Protein AF-A0A1Y3CZN6-F1 (afdb_monomer)

Solvent-accessible surface area (backbone atoms only — not comparable to full-atom values): 8414 Å² total; per-residue (Å²): 131,89,80,75,51,72,65,58,50,49,53,47,44,42,66,62,26,73,69,26,66,68,51,35,32,26,70,78,16,28,51,84,93,51,68,92,34,52,24,59,63,36,38,82,68,42,54,42,32,47,67,48,38,50,57,47,23,72,75,69,73,50,70,40,72,88,39,46,64,43,30,74,78,31,68,69,52,15,49,49,55,38,50,48,44,53,52,45,44,81,82,22,48,52,47,62,61,57,72,74,59,68,87,62,63,88,63,55,64,64,57,52,56,48,40,36,73,75,68,72,45,68,83,64,45,69,58,50,47,52,49,51,41,56,50,50,52,55,46,34,74,72,72,46,77,88,131

Foldseek 3Di:
DDDDDPVRVVVCCVPPAVVDPQNVQCVPQNDDVQHSDGFAQAADQGQTHLVSQVVLCVVQVDPCNNPVCCRVVPNVVSVSSVVCCCCQQPHRVNVVLCVPDDLPLQDLVNLLVVCCSSPVDCVCSVVSSVVSSVVSVVCCVVPNTDD

Mean predicted aligned error: 5.22 Å

pLDDT: mean 91.99, std 7.29, range [51.91, 98.38]

Sequence (147 aa):
MASYTRQQKLEYIWNYLAGNDAAYGFHLYGNEKYPNRDYRGRGLLHLTNFTGYEDCAKGTGLDIINNPVLLENNYSIAIETGTWFWKNKKNGKIASLTKNESIKIDSDSITTSITHLVSGGEMKLAERKIAKKSIAKKFIVKYGVCE

Structure (mmCIF, N/CA/C/O backbone):
data_AF-A0A1Y3CZN6-F1
#
_entry.id   AF-A0A1Y3CZN6-F1
#
loop_
_atom_site.group_PDB
_atom_site.id
_atom_site.type_symbol
_atom_site.label_atom_id
_atom_site.label_alt_id
_atom_site.label_comp_id
_atom_site.label_asym_id
_atom_site.label_entity_id
_atom_site.label_seq_id
_atom_site.pdbx_PDB_ins_code
_atom_site.Cartn_x
_atom_site.Cartn_y
_atom_site.Cartn_z
_atom_site.occupancy
_atom_site.B_iso_or_equiv
_atom_site.auth_seq_id
_atom_site.auth_comp_id
_atom_site.auth_asym_id
_atom_site.auth_atom_id
_atom_site.pdbx_PDB_model_num
ATOM 1 N N . MET A 1 1 ? 33.196 3.504 -26.729 1.00 51.91 1 MET A N 1
ATOM 2 C CA . MET A 1 1 ? 31.903 4.215 -26.607 1.00 51.91 1 MET A CA 1
ATOM 3 C C . MET A 1 1 ? 32.196 5.648 -26.200 1.00 51.91 1 MET A C 1
ATOM 5 O O . MET A 1 1 ? 32.993 5.830 -25.288 1.00 51.91 1 MET A O 1
ATOM 9 N N . ALA A 1 2 ? 31.643 6.646 -26.890 1.00 67.44 2 ALA A N 1
ATOM 10 C CA . ALA A 1 2 ? 31.841 8.046 -26.511 1.00 67.44 2 ALA A CA 1
ATOM 11 C C . ALA A 1 2 ? 31.227 8.305 -25.123 1.00 67.44 2 ALA A C 1
ATOM 13 O O . ALA A 1 2 ? 30.104 7.882 -24.852 1.00 67.44 2 ALA A O 1
ATOM 14 N N . SER A 1 3 ? 31.975 8.956 -24.231 1.00 84.06 3 SER A N 1
ATOM 15 C CA . SER A 1 3 ? 31.494 9.299 -22.890 1.00 84.06 3 SER A CA 1
ATOM 16 C C . SER A 1 3 ? 30.693 10.597 -22.957 1.00 84.06 3 SER A C 1
ATOM 18 O O . SER A 1 3 ? 31.245 11.645 -23.287 1.00 84.06 3 SER A O 1
ATOM 20 N N . TYR A 1 4 ? 29.394 10.534 -22.660 1.00 90.69 4 TYR A N 1
ATOM 21 C CA . TYR A 1 4 ? 28.543 11.723 -22.582 1.00 90.69 4 TYR A CA 1
ATOM 22 C C . TYR A 1 4 ? 28.988 12.664 -21.455 1.00 90.69 4 TYR A C 1
ATOM 24 O O . TYR A 1 4 ? 29.292 12.219 -20.339 1.00 90.69 4 TYR A O 1
ATOM 32 N N . THR A 1 5 ? 28.942 13.972 -21.714 1.00 95.94 5 THR A N 1
ATOM 33 C CA . THR A 1 5 ? 29.132 14.995 -20.677 1.00 95.94 5 THR A CA 1
ATOM 34 C C . THR A 1 5 ? 27.991 14.950 -19.656 1.00 95.94 5 THR A C 1
ATOM 36 O O . THR A 1 5 ? 26.913 14.408 -19.911 1.00 95.94 5 THR A O 1
ATOM 39 N N . ARG A 1 6 ? 28.197 15.540 -18.469 1.00 94.38 6 ARG A N 1
ATOM 40 C CA . ARG A 1 6 ? 27.140 15.635 -17.445 1.00 94.38 6 ARG A CA 1
ATOM 41 C C . ARG A 1 6 ? 25.893 16.353 -17.975 1.00 94.38 6 ARG A C 1
ATOM 43 O O . ARG A 1 6 ? 24.792 15.890 -17.708 1.00 94.38 6 ARG A O 1
ATOM 50 N N . GLN A 1 7 ? 26.072 17.429 -18.744 1.00 95.69 7 GLN A N 1
ATOM 51 C CA . GLN A 1 7 ? 24.980 18.186 -19.368 1.00 95.69 7 GLN A CA 1
ATOM 52 C C . GLN A 1 7 ? 24.161 17.295 -20.313 1.00 95.69 7 GLN A C 1
ATOM 54 O O . GLN A 1 7 ? 22.949 17.200 -20.166 1.00 95.69 7 GLN A O 1
ATOM 59 N N . GLN A 1 8 ? 24.833 16.556 -21.200 1.00 94.56 8 GLN A N 1
ATOM 60 C CA . GLN A 1 8 ? 24.181 15.643 -22.145 1.00 94.56 8 GLN A CA 1
ATOM 61 C C . GLN A 1 8 ? 23.424 14.515 -21.434 1.00 94.56 8 GLN A C 1
ATOM 63 O O . GLN A 1 8 ? 22.325 14.153 -21.841 1.00 94.56 8 G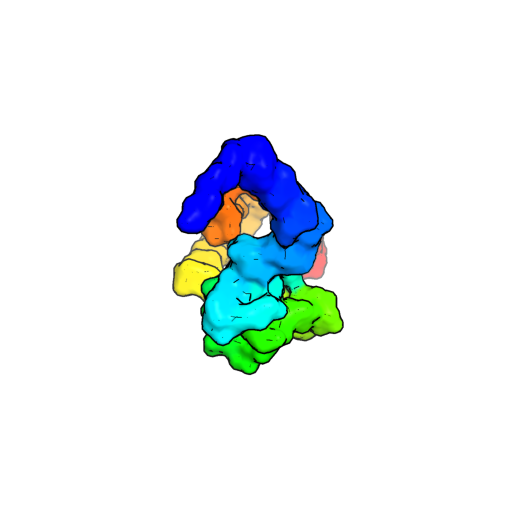LN A O 1
ATOM 68 N N . LYS A 1 9 ? 23.980 13.977 -20.339 1.00 92.00 9 LYS A N 1
ATOM 69 C CA . LYS A 1 9 ? 23.283 12.986 -19.504 1.00 92.00 9 LYS A CA 1
ATOM 70 C C . LYS A 1 9 ? 22.021 13.573 -18.872 1.00 92.00 9 LYS A C 1
ATOM 72 O O . LYS A 1 9 ? 20.995 12.903 -18.860 1.00 92.00 9 LYS A O 1
ATOM 77 N N . LEU A 1 10 ? 22.085 14.804 -18.361 1.00 92.31 10 LEU A N 1
ATOM 78 C CA . LEU A 1 10 ? 20.927 15.481 -17.773 1.00 92.31 10 LEU A CA 1
ATOM 79 C C . LEU A 1 10 ? 19.851 15.766 -18.822 1.00 92.31 10 LEU A C 1
ATOM 81 O O . LEU A 1 10 ? 18.695 15.447 -18.583 1.00 92.31 10 LEU A O 1
ATOM 85 N N . GLU A 1 11 ? 20.215 16.300 -19.987 1.00 91.94 11 GLU A N 1
ATOM 86 C CA . GLU A 1 11 ? 19.280 16.528 -21.099 1.00 91.94 11 GLU A CA 1
ATOM 87 C C . GLU A 1 11 ? 18.633 15.226 -21.572 1.00 91.94 11 GLU A C 1
ATOM 89 O O . GLU A 1 11 ? 17.429 15.188 -21.813 1.00 91.94 11 GLU A O 1
ATOM 94 N N . TYR A 1 12 ? 19.400 14.135 -21.638 1.00 88.81 12 TYR A N 1
ATOM 95 C CA . TYR A 1 12 ? 18.850 12.823 -21.957 1.00 88.81 12 TYR A CA 1
ATOM 96 C C . TYR A 1 12 ? 17.842 12.357 -20.898 1.00 88.81 12 TYR A C 1
ATOM 98 O O . TYR A 1 12 ? 16.728 11.967 -21.236 1.00 88.81 12 TYR A O 1
ATOM 106 N N . ILE A 1 13 ? 18.191 12.431 -19.609 1.00 87.19 13 ILE A N 1
ATOM 107 C CA . ILE A 1 13 ? 17.269 12.074 -18.520 1.00 87.19 13 ILE A CA 1
ATOM 108 C C . ILE A 1 13 ? 16.003 12.932 -18.594 1.00 87.19 13 ILE A C 1
ATOM 110 O O . ILE A 1 13 ? 14.902 12.401 -18.476 1.00 87.19 13 ILE A O 1
ATOM 114 N N . TRP A 1 14 ? 16.130 14.238 -18.824 1.00 88.00 14 TRP A N 1
ATOM 115 C CA . TRP A 1 14 ? 14.977 15.127 -18.935 1.00 88.00 14 TRP A CA 1
ATOM 116 C C . TRP A 1 14 ? 14.083 14.769 -20.118 1.00 88.00 14 TRP A C 1
ATOM 118 O O . TRP A 1 14 ? 12.883 14.602 -19.929 1.00 88.00 14 TRP A O 1
ATOM 128 N N . ASN A 1 15 ? 14.648 14.585 -21.308 1.00 86.19 15 ASN A N 1
ATOM 129 C CA . ASN A 1 15 ? 13.863 14.374 -22.523 1.00 86.19 15 ASN A CA 1
ATOM 130 C C . ASN A 1 15 ? 13.302 12.949 -22.651 1.00 86.19 15 ASN A C 1
ATOM 132 O O . ASN A 1 15 ? 12.233 12.766 -23.226 1.00 86.19 15 ASN A O 1
ATOM 136 N N . TYR A 1 16 ? 14.005 11.942 -22.124 1.00 82.50 16 TYR A N 1
ATOM 137 C CA . TYR A 1 16 ? 13.672 10.529 -22.346 1.00 82.50 16 TYR A CA 1
ATOM 138 C C . TYR A 1 16 ? 13.197 9.787 -21.094 1.00 82.50 16 TYR A C 1
ATOM 140 O O . TYR A 1 16 ? 12.643 8.697 -21.228 1.00 82.50 16 TYR A O 1
ATOM 148 N N . LEU A 1 17 ? 13.380 10.349 -19.893 1.00 84.50 17 LEU A N 1
ATOM 149 C CA . LEU A 1 17 ? 12.847 9.785 -18.649 1.00 84.50 17 LEU A CA 1
ATOM 150 C C . LEU A 1 17 ? 11.855 10.741 -17.993 1.00 84.50 17 LEU A C 1
ATOM 152 O O . LEU A 1 17 ? 10.664 10.477 -18.015 1.00 84.50 17 LEU A O 1
ATOM 156 N N . ALA A 1 18 ? 12.305 11.860 -17.428 1.00 84.50 18 ALA A N 1
ATOM 157 C CA . ALA A 1 18 ? 11.446 12.711 -16.603 1.00 84.50 18 ALA A CA 1
ATOM 158 C C . ALA A 1 18 ? 10.315 13.402 -17.392 1.00 84.50 18 ALA A C 1
ATOM 160 O O . ALA A 1 18 ? 9.216 13.551 -16.868 1.00 84.50 18 ALA A O 1
ATOM 161 N N . GLY A 1 19 ? 10.554 13.787 -18.648 1.00 84.56 19 GLY A N 1
ATOM 162 C CA . GLY A 1 19 ? 9.538 14.323 -19.560 1.00 84.56 19 GLY A CA 1
ATOM 163 C C . GLY A 1 19 ? 8.662 13.254 -20.222 1.00 84.56 19 GLY A C 1
ATOM 164 O O . GLY A 1 19 ? 7.696 13.591 -20.902 1.00 84.56 19 GLY A O 1
ATOM 165 N N . ASN A 1 20 ? 8.976 11.970 -20.024 1.00 89.69 20 ASN A N 1
ATOM 166 C CA . ASN A 1 20 ? 8.220 10.838 -20.545 1.00 89.69 20 ASN A CA 1
ATOM 167 C C . ASN A 1 20 ? 7.616 10.045 -19.380 1.00 89.69 20 ASN A C 1
ATOM 169 O O . ASN A 1 20 ? 8.225 9.110 -18.864 1.00 89.69 20 ASN A O 1
ATOM 173 N N . ASP A 1 21 ? 6.394 10.407 -18.988 1.00 89.56 21 ASP A N 1
ATOM 174 C CA . ASP A 1 21 ? 5.702 9.832 -17.827 1.00 89.56 21 ASP A CA 1
ATOM 175 C C . ASP A 1 21 ? 5.651 8.291 -17.840 1.00 89.56 21 ASP A C 1
ATOM 177 O O . ASP A 1 21 ? 5.879 7.644 -16.815 1.00 89.56 21 ASP A O 1
ATOM 181 N N . ALA A 1 22 ? 5.425 7.691 -19.012 1.00 90.00 22 ALA A N 1
ATOM 182 C CA . ALA A 1 22 ? 5.391 6.239 -19.157 1.00 90.00 22 ALA A CA 1
ATOM 183 C C . ALA A 1 22 ? 6.776 5.614 -18.923 1.00 90.00 22 ALA A C 1
ATOM 185 O O . ALA A 1 22 ? 6.907 4.679 -18.130 1.00 90.00 22 ALA A O 1
ATOM 186 N N . ALA A 1 23 ? 7.821 6.153 -19.564 1.00 88.38 23 ALA A N 1
ATOM 187 C CA . ALA A 1 23 ? 9.190 5.675 -19.363 1.00 88.38 23 ALA A CA 1
ATOM 188 C C . ALA A 1 23 ? 9.654 5.872 -17.913 1.00 88.38 23 ALA A C 1
ATOM 190 O O . ALA A 1 23 ? 10.305 4.990 -17.353 1.00 88.38 23 ALA A O 1
ATOM 191 N N . TYR A 1 24 ? 9.266 6.981 -17.281 1.00 90.31 24 TYR A N 1
ATOM 192 C CA . TYR A 1 24 ? 9.506 7.240 -15.865 1.00 90.31 24 TYR A CA 1
ATOM 193 C C . TYR A 1 24 ? 8.855 6.176 -14.969 1.00 90.31 24 TYR A C 1
ATOM 195 O O . TYR A 1 24 ? 9.520 5.607 -14.100 1.00 90.31 24 TYR A O 1
ATOM 203 N N . GLY A 1 25 ? 7.580 5.854 -15.217 1.00 92.12 25 GLY A N 1
ATOM 204 C CA . GLY A 1 25 ? 6.843 4.806 -14.509 1.00 92.12 25 GLY A CA 1
ATOM 205 C C . GLY A 1 25 ? 7.510 3.432 -14.624 1.00 92.12 25 GLY A C 1
ATOM 206 O O . GLY A 1 25 ? 7.752 2.767 -13.614 1.00 92.12 25 GLY A O 1
ATOM 207 N N . PHE A 1 26 ? 7.873 3.024 -15.843 1.00 92.06 26 PHE A N 1
ATOM 208 C CA . PHE A 1 26 ? 8.550 1.746 -16.087 1.00 92.06 26 PHE A CA 1
ATOM 209 C C . PHE A 1 26 ? 9.934 1.686 -15.444 1.00 92.06 26 PHE A C 1
ATOM 211 O O . PHE A 1 26 ? 10.290 0.666 -14.862 1.00 92.06 26 PHE A O 1
ATOM 218 N N . HIS A 1 27 ? 10.709 2.767 -15.525 1.00 88.88 27 HIS A N 1
ATOM 219 C CA . HIS A 1 27 ? 12.070 2.790 -15.006 1.00 88.88 27 HIS A CA 1
ATOM 220 C C . HIS A 1 27 ? 12.116 2.751 -13.475 1.00 88.88 27 HIS A C 1
ATOM 222 O O . HIS A 1 27 ? 12.903 1.998 -12.909 1.00 88.88 27 HIS A O 1
ATOM 228 N N . LEU A 1 28 ? 11.285 3.553 -12.802 1.00 92.06 28 LEU A N 1
ATOM 229 C CA . LEU A 1 28 ? 11.357 3.684 -11.345 1.00 92.06 28 LEU A CA 1
ATOM 230 C C . LEU A 1 28 ? 10.554 2.636 -10.581 1.00 92.06 28 LEU A C 1
ATOM 232 O O . LEU A 1 28 ? 10.935 2.282 -9.467 1.00 92.06 28 LEU A O 1
ATOM 236 N N . TYR A 1 29 ? 9.441 2.169 -11.147 1.00 94.94 29 TYR A N 1
ATOM 237 C CA . TYR A 1 29 ? 8.503 1.297 -10.437 1.00 94.94 29 TYR A CA 1
ATOM 238 C C . TYR A 1 29 ? 8.396 -0.098 -11.061 1.00 94.94 29 TYR A C 1
ATOM 240 O O . TYR A 1 29 ? 7.905 -1.017 -10.400 1.00 94.94 29 TYR A O 1
ATOM 248 N N . GLY A 1 30 ? 8.835 -0.250 -12.315 1.00 92.56 30 GLY A N 1
ATOM 249 C CA . GLY A 1 30 ? 8.853 -1.495 -13.080 1.00 92.56 30 GLY A CA 1
ATOM 250 C C . GLY A 1 30 ? 9.885 -2.516 -12.604 1.00 92.56 30 GLY A C 1
ATOM 251 O O . GLY A 1 30 ? 10.523 -2.378 -11.563 1.00 92.56 30 GLY A O 1
ATOM 252 N N . ASN A 1 31 ? 10.026 -3.589 -13.378 1.00 93.56 31 ASN A N 1
ATOM 253 C CA . ASN A 1 31 ? 11.068 -4.598 -13.202 1.00 93.56 31 ASN A CA 1
ATOM 254 C C . ASN A 1 31 ? 11.356 -5.299 -14.540 1.00 93.56 31 ASN A C 1
ATOM 256 O O . ASN A 1 31 ? 10.530 -5.270 -15.450 1.00 93.56 31 ASN A O 1
ATOM 260 N N . GLU A 1 32 ? 12.499 -5.975 -14.639 1.00 91.88 32 GLU A N 1
ATOM 261 C CA . GLU A 1 32 ? 12.941 -6.629 -15.879 1.00 91.88 32 GLU A CA 1
ATOM 262 C C . GLU A 1 32 ? 12.114 -7.867 -16.255 1.00 91.88 32 GLU A C 1
ATOM 264 O O . GLU A 1 32 ? 11.911 -8.133 -17.437 1.00 91.88 32 GLU A O 1
ATOM 269 N N . LYS A 1 33 ? 11.596 -8.612 -15.267 1.00 93.94 33 LYS A N 1
ATOM 270 C CA . LYS A 1 33 ? 10.804 -9.834 -15.497 1.00 93.94 33 LYS A CA 1
ATOM 271 C C . LYS A 1 33 ? 9.452 -9.531 -16.151 1.00 93.94 33 LYS A C 1
ATOM 273 O O . LYS A 1 33 ? 8.927 -10.373 -16.874 1.00 93.94 33 LYS A O 1
ATOM 278 N N . TYR A 1 34 ? 8.906 -8.337 -15.921 1.00 93.25 34 TYR A N 1
ATOM 279 C CA . TYR A 1 34 ? 7.662 -7.860 -16.526 1.00 93.25 34 TYR A CA 1
ATOM 280 C C . TYR A 1 34 ? 7.900 -6.510 -17.214 1.00 93.25 34 TYR A C 1
ATOM 282 O O . TYR A 1 34 ? 7.552 -5.463 -16.654 1.00 93.25 34 TYR A O 1
ATOM 290 N N . PRO A 1 35 ? 8.507 -6.514 -18.415 1.00 91.00 35 PRO A N 1
ATOM 291 C CA . PRO A 1 35 ? 8.884 -5.288 -19.104 1.00 91.00 35 PRO A CA 1
ATOM 292 C C . PRO A 1 35 ? 7.655 -4.447 -19.461 1.00 91.00 35 PRO A C 1
ATOM 294 O O . PRO A 1 35 ? 6.568 -4.968 -19.726 1.00 91.00 35 PRO A O 1
ATOM 297 N N . ASN A 1 36 ? 7.842 -3.126 -19.501 1.00 90.50 36 ASN A N 1
ATOM 298 C CA . ASN A 1 36 ? 6.794 -2.156 -19.841 1.00 90.50 36 ASN A CA 1
ATOM 299 C C . ASN A 1 36 ? 5.554 -2.261 -18.934 1.00 90.50 36 ASN A C 1
ATOM 301 O O . ASN A 1 36 ? 4.417 -2.080 -19.377 1.00 90.50 36 ASN A O 1
ATOM 305 N N . ARG A 1 37 ? 5.761 -2.610 -17.659 1.00 94.88 37 ARG A N 1
ATOM 306 C CA . ARG A 1 37 ? 4.735 -2.545 -16.618 1.00 94.88 37 ARG A CA 1
ATOM 307 C C . ARG A 1 37 ? 5.077 -1.448 -15.630 1.00 94.88 37 ARG A C 1
ATOM 309 O O . ARG A 1 37 ? 6.179 -1.385 -15.094 1.00 94.88 37 ARG A O 1
ATOM 316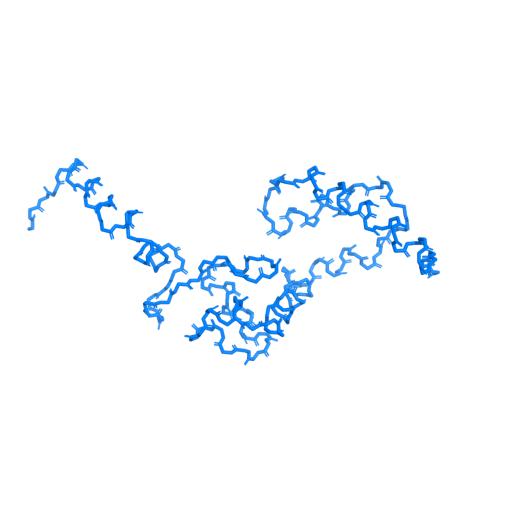 N N . ASP A 1 38 ? 4.102 -0.579 -15.420 1.00 94.81 38 ASP A N 1
ATOM 317 C CA . ASP A 1 38 ? 4.179 0.535 -14.492 1.00 94.81 38 ASP A CA 1
ATOM 318 C C . ASP A 1 38 ? 3.491 0.126 -13.188 1.00 94.81 38 ASP A C 1
ATOM 320 O O . ASP A 1 38 ? 2.285 -0.109 -13.180 1.00 94.81 38 ASP A O 1
ATOM 324 N N . TYR A 1 39 ? 4.240 0.075 -12.087 1.00 97.31 39 TYR A N 1
ATOM 325 C CA . TYR A 1 39 ? 3.727 -0.238 -10.748 1.00 97.31 39 TYR A CA 1
ATOM 326 C C . TYR A 1 39 ? 3.723 0.985 -9.821 1.00 97.31 39 TYR A C 1
ATOM 328 O O . TYR A 1 39 ? 3.942 0.862 -8.612 1.00 97.31 39 TYR A O 1
ATOM 336 N N . ARG A 1 40 ? 3.485 2.183 -10.366 1.00 96.62 40 ARG A N 1
ATOM 337 C CA . ARG A 1 40 ? 3.158 3.373 -9.570 1.00 96.62 40 ARG A CA 1
ATOM 338 C C . ARG A 1 40 ? 1.958 3.137 -8.646 1.00 96.62 40 ARG A C 1
ATOM 340 O O . ARG A 1 40 ? 1.194 2.180 -8.792 1.00 96.62 40 ARG A O 1
ATOM 347 N N . GLY A 1 41 ? 1.829 4.025 -7.662 1.00 96.75 41 GLY A N 1
ATOM 348 C CA . GLY A 1 41 ? 0.839 3.937 -6.593 1.00 96.75 41 GLY A CA 1
ATOM 349 C C . GLY A 1 41 ? -0.604 3.986 -7.087 1.00 96.75 41 GLY A C 1
ATOM 350 O O . GLY A 1 41 ? -1.055 5.061 -7.475 1.00 96.75 41 GLY A O 1
ATOM 351 N N . ARG A 1 42 ? -1.342 2.872 -6.977 1.00 97.75 42 ARG A N 1
ATOM 352 C CA . ARG A 1 42 ? -2.762 2.755 -7.381 1.00 97.75 42 ARG A CA 1
ATOM 353 C C . ARG A 1 42 ? -3.672 2.247 -6.264 1.00 97.75 42 ARG A C 1
ATOM 355 O O . ARG A 1 42 ? -3.207 1.695 -5.263 1.00 97.75 42 ARG A O 1
ATOM 362 N N . GLY A 1 43 ? -4.979 2.396 -6.467 1.00 96.88 43 GLY A N 1
ATOM 363 C CA . GLY A 1 43 ? -6.010 1.923 -5.545 1.00 96.88 43 GLY A CA 1
ATOM 364 C C . GLY A 1 43 ? -6.059 2.706 -4.231 1.00 96.88 43 GLY A C 1
ATOM 365 O O . GLY A 1 43 ? -5.414 3.741 -4.063 1.00 96.88 43 GLY A O 1
ATOM 366 N N . LEU A 1 44 ? -6.826 2.192 -3.268 1.00 96.25 44 LEU A N 1
ATOM 367 C CA . LEU A 1 44 ? -7.180 2.918 -2.039 1.00 96.25 44 LEU A CA 1
ATOM 368 C C . LEU A 1 44 ? -5.997 3.211 -1.105 1.00 96.25 44 LEU A C 1
ATOM 370 O O . LEU A 1 44 ? -6.079 4.109 -0.268 1.00 96.25 44 LEU A O 1
ATOM 374 N N . LEU A 1 45 ? -4.907 2.450 -1.223 1.00 94.62 45 LEU A N 1
ATOM 375 C CA . LEU A 1 45 ? -3.718 2.584 -0.376 1.00 94.62 45 LEU A CA 1
ATOM 376 C C . LEU A 1 45 ? -2.440 2.879 -1.162 1.00 94.62 45 LEU A C 1
ATOM 378 O O . LEU A 1 45 ? -1.354 2.727 -0.607 1.00 94.62 45 LEU A O 1
ATOM 382 N N . HIS A 1 46 ? -2.558 3.305 -2.426 1.00 95.75 46 HIS A N 1
ATOM 383 C CA . HIS A 1 46 ? -1.415 3.537 -3.312 1.00 95.75 46 HIS A CA 1
ATOM 384 C C . HIS A 1 46 ? -0.415 2.368 -3.275 1.00 95.75 46 HIS A C 1
ATOM 386 O O . HIS A 1 46 ? 0.756 2.537 -2.921 1.00 95.75 46 HIS A O 1
ATOM 392 N N . LEU A 1 47 ? -0.870 1.161 -3.626 1.00 97.00 47 LEU A N 1
ATOM 393 C CA . LEU A 1 47 ? 0.030 0.016 -3.766 1.00 97.00 47 LEU A CA 1
ATOM 394 C C . LEU A 1 47 ? 1.094 0.364 -4.813 1.00 97.00 47 LEU A C 1
ATOM 396 O O . LEU A 1 47 ? 0.745 0.749 -5.926 1.00 97.00 47 LEU A O 1
ATOM 400 N N . THR A 1 48 ? 2.369 0.296 -4.428 1.00 95.69 48 THR A N 1
ATOM 401 C CA . THR A 1 48 ? 3.494 0.869 -5.185 1.00 95.69 48 THR A CA 1
ATOM 402 C C . THR A 1 48 ? 4.654 -0.124 -5.262 1.00 95.69 48 THR A C 1
ATOM 404 O O . THR A 1 48 ? 4.885 -0.866 -4.303 1.00 95.69 48 THR A O 1
ATOM 407 N N . ASN A 1 49 ? 5.415 -0.056 -6.359 1.00 95.31 49 ASN A N 1
ATOM 408 C CA . ASN A 1 49 ? 6.548 -0.910 -6.737 1.00 95.31 49 ASN A CA 1
ATOM 409 C C . ASN A 1 49 ? 6.153 -2.348 -7.068 1.00 95.31 49 ASN A C 1
ATOM 411 O O . ASN A 1 49 ? 5.241 -2.915 -6.468 1.00 95.31 49 ASN A O 1
ATOM 415 N N . PHE A 1 50 ? 6.914 -2.974 -7.968 1.00 96.75 50 PHE A N 1
ATOM 416 C CA . PHE A 1 50 ? 6.691 -4.363 -8.365 1.00 96.75 50 PHE A CA 1
ATOM 417 C C . PHE A 1 50 ? 6.568 -5.329 -7.176 1.00 96.75 50 PHE A C 1
ATOM 419 O O . PHE A 1 50 ? 5.648 -6.137 -7.151 1.00 96.75 50 PHE A O 1
ATOM 426 N N . THR A 1 51 ? 7.430 -5.216 -6.161 1.00 95.00 51 THR A N 1
ATOM 427 C CA . THR A 1 51 ? 7.395 -6.105 -4.984 1.00 95.00 51 THR A CA 1
ATOM 428 C C . THR A 1 51 ? 6.071 -6.023 -4.223 1.00 95.00 51 THR A C 1
ATOM 430 O O . THR A 1 51 ? 5.537 -7.046 -3.806 1.00 95.00 51 THR A O 1
ATOM 433 N N . GLY A 1 52 ? 5.489 -4.825 -4.098 1.00 95.25 52 GLY A N 1
ATOM 434 C CA . GLY A 1 52 ? 4.184 -4.640 -3.464 1.00 95.25 52 GLY A CA 1
ATOM 435 C C . GLY A 1 52 ? 3.053 -5.295 -4.256 1.00 95.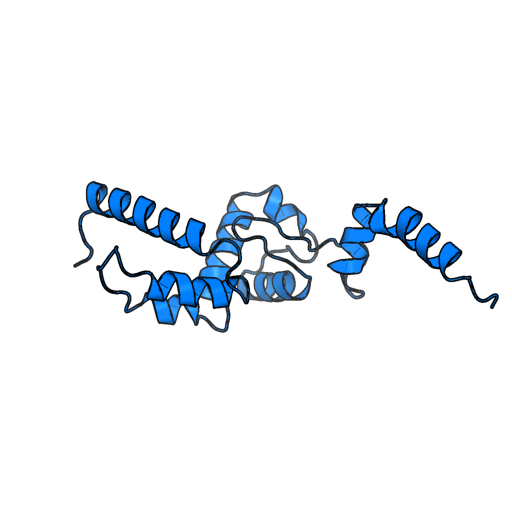25 52 GLY A C 1
ATOM 436 O O . GLY A 1 52 ? 2.189 -5.947 -3.669 1.00 95.25 52 GLY A O 1
ATOM 437 N N . TYR A 1 53 ? 3.075 -5.159 -5.583 1.00 97.75 53 TYR A N 1
ATOM 438 C CA . TYR A 1 53 ? 2.116 -5.840 -6.454 1.00 97.75 53 TYR A CA 1
ATOM 439 C C . TYR A 1 53 ? 2.311 -7.357 -6.426 1.00 97.75 53 TYR A C 1
ATOM 441 O O . TYR A 1 53 ? 1.322 -8.083 -6.406 1.00 97.75 53 TYR A O 1
ATOM 449 N N . GLU A 1 54 ? 3.554 -7.843 -6.396 1.00 97.12 54 GLU A N 1
ATOM 450 C CA . GLU A 1 54 ? 3.864 -9.273 -6.407 1.00 97.12 54 GLU A CA 1
ATOM 451 C C . GLU A 1 54 ? 3.354 -9.966 -5.142 1.00 97.12 54 GLU A C 1
ATOM 453 O O . GLU A 1 54 ? 2.671 -10.988 -5.228 1.00 97.12 54 GLU A O 1
ATOM 458 N N . ASP A 1 55 ? 3.621 -9.387 -3.973 1.00 96.50 55 ASP A N 1
ATOM 459 C CA . ASP A 1 55 ? 3.140 -9.922 -2.699 1.00 96.50 55 ASP A CA 1
ATOM 460 C C . ASP A 1 55 ? 1.607 -9.919 -2.631 1.00 96.50 55 ASP A C 1
ATOM 462 O O . ASP A 1 55 ? 0.992 -10.886 -2.174 1.00 96.50 55 ASP A O 1
ATOM 466 N N . CYS A 1 56 ? 0.981 -8.851 -3.131 1.00 97.75 56 CYS A N 1
ATOM 467 C CA . CYS A 1 56 ? -0.471 -8.733 -3.180 1.00 97.75 56 CYS A CA 1
ATOM 468 C C . CYS A 1 56 ? -1.096 -9.762 -4.130 1.00 97.75 56 CYS A C 1
ATOM 470 O O . CYS A 1 56 ? -2.043 -10.454 -3.751 1.00 97.75 56 CYS A O 1
ATOM 472 N N . ALA A 1 57 ? -0.537 -9.930 -5.331 1.00 97.75 57 ALA A N 1
ATOM 473 C CA . ALA A 1 57 ? -0.991 -10.920 -6.303 1.00 97.75 57 ALA A CA 1
ATOM 474 C C . ALA A 1 57 ? -0.882 -12.344 -5.742 1.00 97.75 57 ALA A C 1
ATOM 476 O O . ALA A 1 57 ? -1.837 -13.111 -5.834 1.00 97.75 57 ALA A O 1
ATOM 477 N N . LYS A 1 58 ? 0.229 -12.680 -5.070 1.00 97.31 58 LYS A N 1
ATOM 478 C CA . LYS A 1 58 ? 0.392 -13.974 -4.382 1.00 97.31 58 LYS A CA 1
ATOM 479 C C . LYS A 1 58 ? -0.667 -14.193 -3.298 1.00 97.31 58 LYS A C 1
ATOM 481 O O . LYS A 1 58 ? -1.165 -15.303 -3.151 1.00 97.31 58 LYS A O 1
ATOM 486 N N . GLY A 1 59 ? -0.999 -13.153 -2.532 1.00 96.25 59 GLY A N 1
ATOM 487 C CA . GLY A 1 59 ? -1.942 -13.255 -1.416 1.00 96.25 59 GLY A CA 1
ATOM 488 C C . GLY A 1 59 ? -3.424 -13.218 -1.799 1.00 96.25 59 GLY A C 1
ATOM 489 O O . GLY A 1 59 ? -4.251 -13.627 -0.988 1.00 96.25 59 GLY A O 1
ATOM 490 N N . THR A 1 60 ? -3.763 -12.724 -2.991 1.00 97.56 60 THR A N 1
ATOM 491 C CA . THR A 1 60 ? -5.157 -12.530 -3.442 1.00 97.56 60 THR A CA 1
ATOM 492 C C . THR A 1 60 ? -5.526 -13.361 -4.671 1.00 97.56 60 THR A C 1
ATOM 494 O O . THR 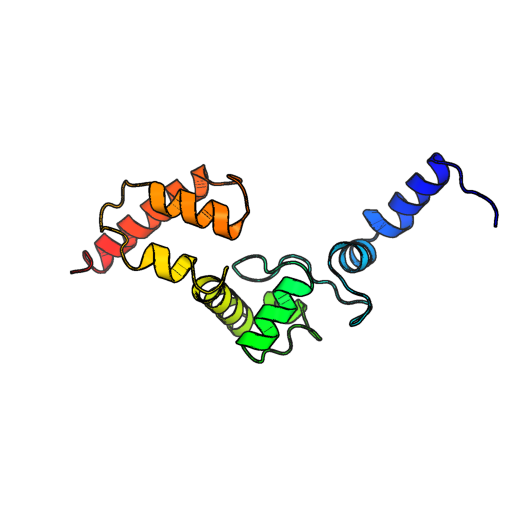A 1 60 ? -6.706 -13.558 -4.938 1.00 97.56 60 THR A O 1
ATOM 497 N N . GLY A 1 61 ? -4.542 -13.841 -5.438 1.00 97.81 61 GLY A N 1
ATOM 498 C CA . GLY A 1 61 ? -4.757 -14.508 -6.725 1.00 97.81 61 GLY A CA 1
ATOM 499 C C . GLY A 1 61 ? -5.116 -13.559 -7.876 1.00 97.81 61 GLY A C 1
ATOM 500 O O . GLY A 1 61 ? -5.441 -14.023 -8.966 1.00 97.81 61 GLY A O 1
ATOM 501 N N . LEU A 1 62 ? -5.072 -12.241 -7.660 1.00 98.19 62 LEU A N 1
ATOM 502 C CA . LEU A 1 62 ? -5.413 -11.249 -8.678 1.00 98.19 62 LEU A CA 1
ATOM 503 C C . LEU A 1 62 ? -4.308 -11.100 -9.733 1.00 98.19 62 LEU A C 1
ATOM 505 O O . LEU A 1 62 ? -3.121 -11.040 -9.407 1.00 98.19 62 LEU A O 1
ATOM 509 N N . ASP A 1 63 ? -4.699 -10.910 -10.995 1.00 97.44 63 ASP A N 1
ATOM 510 C CA . ASP A 1 63 ? -3.775 -10.696 -12.120 1.00 97.44 63 ASP A CA 1
ATOM 511 C C . ASP A 1 63 ? -3.269 -9.241 -12.231 1.00 97.44 63 ASP A C 1
ATOM 513 O O . ASP A 1 63 ? -3.298 -8.593 -13.277 1.00 97.44 63 ASP A O 1
ATOM 517 N N . ILE A 1 64 ? -2.808 -8.685 -11.114 1.00 97.88 64 ILE A N 1
ATOM 518 C CA . ILE A 1 64 ? -2.359 -7.285 -11.024 1.00 97.88 64 ILE A CA 1
ATOM 519 C C . ILE A 1 64 ? -0.881 -7.110 -11.389 1.00 97.88 64 ILE A C 1
ATOM 521 O O . ILE A 1 64 ? -0.408 -5.985 -11.525 1.00 97.88 64 ILE A O 1
ATOM 525 N N . ILE A 1 65 ? -0.154 -8.216 -11.575 1.00 97.56 65 ILE A N 1
ATOM 526 C CA . ILE A 1 65 ? 1.207 -8.202 -12.120 1.00 97.56 65 ILE A CA 1
ATOM 527 C C . ILE A 1 65 ? 1.164 -7.921 -13.620 1.00 97.56 65 ILE A C 1
ATOM 529 O O . ILE A 1 65 ? 1.824 -7.004 -14.104 1.00 97.56 65 ILE A O 1
ATOM 533 N N . ASN A 1 66 ? 0.340 -8.661 -14.365 1.00 96.94 66 ASN A N 1
ATOM 534 C CA . ASN A 1 66 ? 0.221 -8.423 -15.797 1.00 96.94 66 ASN A CA 1
ATOM 535 C C . ASN A 1 66 ? -0.641 -7.198 -16.100 1.00 96.94 66 ASN A C 1
ATOM 537 O O . ASN A 1 66 ? -0.417 -6.564 -17.131 1.00 96.94 66 ASN A O 1
ATOM 541 N N . ASN A 1 67 ? -1.573 -6.840 -15.209 1.00 97.06 67 ASN A N 1
ATOM 542 C CA . ASN A 1 67 ? -2.531 -5.757 -15.418 1.00 97.06 67 ASN A CA 1
ATOM 543 C C . ASN A 1 67 ? -2.607 -4.797 -14.205 1.00 97.06 67 ASN A C 1
ATOM 545 O O . ASN A 1 67 ? -3.637 -4.726 -13.531 1.00 97.06 67 ASN A O 1
ATOM 549 N N . PRO A 1 68 ? -1.552 -4.006 -13.915 1.00 96.81 68 PRO A N 1
ATOM 550 C CA . PRO A 1 68 ? -1.518 -3.128 -12.737 1.00 96.81 68 PRO A CA 1
ATOM 551 C C . PRO A 1 68 ? -2.602 -2.036 -12.741 1.00 96.81 68 PRO A C 1
ATOM 553 O O . PRO A 1 68 ? -3.057 -1.609 -11.680 1.00 96.81 68 PRO A O 1
ATOM 556 N N . VAL A 1 69 ? -3.078 -1.628 -13.922 1.00 96.69 69 VAL A N 1
ATOM 557 C CA . VAL A 1 69 ? -4.161 -0.641 -14.104 1.00 96.69 69 VAL A CA 1
ATOM 558 C C . VAL A 1 69 ? -5.519 -1.109 -13.562 1.00 96.69 69 VAL A C 1
ATOM 560 O O . VAL A 1 69 ? -6.430 -0.302 -13.390 1.00 96.69 69 VAL A O 1
ATOM 563 N N . LEU A 1 70 ? -5.675 -2.398 -13.241 1.00 98.00 70 LEU A N 1
ATOM 564 C CA . LEU A 1 70 ? -6.900 -2.911 -12.622 1.00 98.00 70 LEU A CA 1
ATOM 565 C C . LEU A 1 70 ? -7.206 -2.241 -11.275 1.00 98.00 70 LEU A C 1
ATOM 567 O O . LEU A 1 70 ? -8.375 -2.088 -10.935 1.00 98.00 70 LEU A O 1
ATOM 571 N N . LEU A 1 71 ? -6.188 -1.789 -10.535 1.00 97.44 71 LEU A N 1
ATOM 572 C CA . LEU A 1 71 ? -6.378 -1.063 -9.273 1.00 97.44 71 LEU A CA 1
ATOM 573 C C . LEU A 1 71 ? -6.970 0.347 -9.463 1.00 97.44 71 LEU A C 1
ATOM 575 O O . LEU A 1 71 ? -7.420 0.942 -8.485 1.00 97.44 71 LEU A O 1
ATOM 579 N N . GLU A 1 72 ? -6.946 0.895 -10.680 1.00 95.94 72 GLU A N 1
ATOM 580 C CA . GLU A 1 72 ? -7.576 2.179 -11.028 1.00 95.94 72 GLU A CA 1
ATOM 581 C C . GLU A 1 72 ? -8.985 1.975 -11.589 1.00 95.94 72 GLU A C 1
ATOM 583 O O . GLU A 1 72 ? -9.908 2.704 -11.234 1.00 95.94 72 GLU A O 1
ATOM 588 N N . ASN A 1 73 ? -9.151 0.962 -12.445 1.00 97.00 73 ASN A N 1
ATOM 589 C CA . ASN A 1 73 ? -10.349 0.804 -13.271 1.00 97.00 73 ASN A CA 1
ATOM 590 C C . ASN A 1 73 ? -11.383 -0.176 -12.699 1.00 97.00 73 ASN A C 1
ATOM 592 O O . ASN A 1 73 ? -12.501 -0.250 -13.205 1.00 97.00 73 ASN A O 1
ATOM 596 N N . ASN A 1 74 ? -11.034 -0.950 -11.667 1.00 98.12 74 ASN A N 1
ATOM 597 C CA . ASN A 1 74 ? -11.933 -1.921 -11.052 1.00 98.12 74 ASN A CA 1
ATOM 598 C C . ASN A 1 74 ? -12.017 -1.707 -9.535 1.00 98.12 74 ASN A C 1
ATOM 600 O O . ASN A 1 74 ? -11.079 -1.990 -8.788 1.00 98.12 74 ASN A O 1
ATOM 604 N N . TYR A 1 75 ? -13.183 -1.250 -9.069 1.00 97.50 75 TYR A N 1
ATOM 605 C CA . TYR A 1 75 ? -13.413 -0.950 -7.656 1.00 97.50 75 TYR A CA 1
ATOM 606 C C . TYR A 1 75 ? -13.285 -2.170 -6.743 1.00 97.50 75 TYR A C 1
ATOM 608 O O . TYR A 1 75 ? -12.711 -2.051 -5.663 1.00 97.50 75 TYR A O 1
ATOM 616 N N . SER A 1 76 ? -13.766 -3.344 -7.160 1.00 98.25 76 SER A N 1
ATOM 617 C CA . SER A 1 76 ? -13.642 -4.572 -6.366 1.00 98.25 76 SER A CA 1
ATOM 618 C C . SER A 1 76 ? -12.176 -4.946 -6.159 1.00 98.25 76 SER A C 1
ATOM 620 O O . SER A 1 76 ? -11.781 -5.273 -5.045 1.00 98.25 76 SER A O 1
ATOM 622 N N . ILE A 1 77 ? -11.345 -4.803 -7.196 1.00 98.38 77 ILE A N 1
ATOM 623 C CA . ILE A 1 77 ? -9.896 -5.025 -7.104 1.00 98.38 77 ILE A CA 1
ATOM 624 C C . ILE A 1 77 ? -9.229 -3.957 -6.226 1.00 98.38 77 ILE A C 1
ATOM 626 O O . ILE A 1 77 ? -8.401 -4.281 -5.375 1.00 98.38 77 ILE A O 1
ATOM 630 N N . ALA A 1 78 ? -9.603 -2.684 -6.363 1.00 98.12 78 ALA A N 1
ATOM 631 C CA . ALA A 1 78 ? -9.073 -1.616 -5.513 1.00 98.12 78 ALA A CA 1
ATOM 632 C C . ALA A 1 78 ? -9.402 -1.830 -4.019 1.00 98.12 78 ALA A C 1
ATOM 634 O O . ALA A 1 78 ? -8.564 -1.566 -3.153 1.00 98.12 78 ALA A O 1
ATOM 635 N N . ILE A 1 79 ? -10.602 -2.336 -3.713 1.00 98.19 79 ILE A N 1
ATOM 636 C CA . ILE A 1 79 ? -11.038 -2.665 -2.349 1.00 98.19 79 ILE A CA 1
ATOM 637 C C . ILE A 1 79 ? -10.319 -3.911 -1.827 1.00 98.19 79 ILE A C 1
ATOM 639 O O . ILE A 1 79 ? -9.812 -3.887 -0.704 1.00 98.19 79 ILE A O 1
ATOM 643 N N . GLU A 1 80 ? -10.237 -4.975 -2.626 1.00 97.94 80 GLU A N 1
ATOM 644 C CA . GLU A 1 80 ? -9.577 -6.226 -2.239 1.00 97.94 80 GLU A CA 1
ATOM 645 C C . GLU A 1 80 ? -8.093 -5.994 -1.943 1.00 97.94 80 GLU A C 1
ATOM 647 O O . GLU A 1 80 ? -7.597 -6.378 -0.887 1.00 97.94 80 GLU A O 1
ATOM 652 N N . THR A 1 81 ? -7.390 -5.261 -2.810 1.00 98.00 81 THR A N 1
ATOM 653 C CA . THR A 1 81 ? -5.974 -4.918 -2.596 1.00 98.00 81 THR A CA 1
ATOM 654 C C . THR A 1 81 ? -5.766 -4.042 -1.354 1.00 98.00 81 THR A C 1
ATOM 656 O O . THR A 1 81 ? -4.819 -4.260 -0.594 1.00 98.00 81 THR A O 1
ATOM 659 N N . GLY A 1 82 ? -6.667 -3.087 -1.090 1.00 97.44 82 GLY A N 1
ATOM 660 C CA . GLY A 1 82 ? -6.649 -2.281 0.134 1.00 97.44 82 GLY A CA 1
ATOM 661 C C . GLY A 1 82 ? -6.886 -3.112 1.402 1.00 97.44 82 GLY A C 1
ATOM 662 O O . GLY A 1 82 ? -6.181 -2.953 2.400 1.00 97.44 82 GLY A O 1
ATOM 663 N N . THR A 1 83 ? -7.841 -4.040 1.351 1.00 97.00 83 THR A N 1
ATOM 664 C CA . THR A 1 83 ? -8.178 -4.947 2.460 1.00 97.00 83 THR A CA 1
ATOM 665 C C . THR A 1 83 ? -7.038 -5.926 2.731 1.00 97.00 83 THR A C 1
ATOM 667 O O . THR A 1 83 ? -6.610 -6.081 3.879 1.00 97.00 83 THR A O 1
ATOM 670 N N . TRP A 1 84 ? -6.476 -6.523 1.675 1.00 97.38 84 TRP A N 1
ATOM 671 C CA . TRP A 1 84 ? -5.297 -7.377 1.755 1.00 97.38 84 TRP A CA 1
ATOM 672 C C . TRP A 1 84 ? -4.130 -6.652 2.423 1.00 97.38 84 TRP A C 1
ATOM 674 O O . TRP A 1 84 ? -3.495 -7.218 3.313 1.00 97.38 84 TRP A O 1
ATOM 684 N N . PHE A 1 85 ? -3.866 -5.397 2.052 1.00 97.06 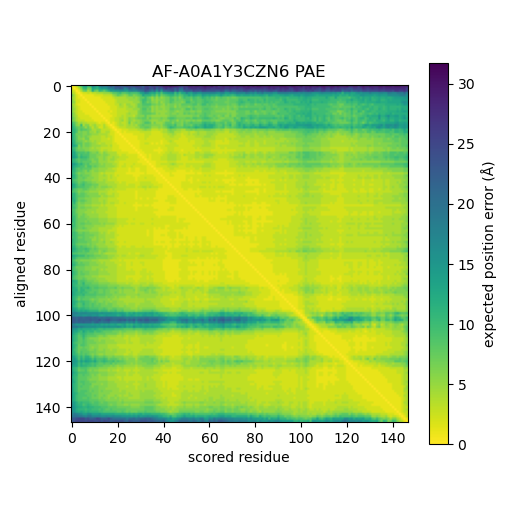85 PHE A N 1
ATOM 685 C CA . PHE A 1 85 ? -2.779 -4.627 2.648 1.00 97.06 85 PHE A CA 1
ATOM 686 C C . PHE A 1 85 ? -2.994 -4.448 4.154 1.00 97.06 85 PHE A C 1
ATOM 688 O O . PHE A 1 85 ? -2.092 -4.754 4.934 1.00 97.06 85 PHE A O 1
ATOM 695 N N . TRP A 1 86 ? -4.179 -4.005 4.590 1.00 96.06 86 TRP A N 1
ATOM 696 C CA . TRP A 1 86 ? -4.475 -3.836 6.020 1.00 96.06 86 TRP A CA 1
ATOM 697 C C . TRP A 1 86 ? -4.326 -5.141 6.811 1.00 96.06 86 TRP A C 1
ATOM 699 O O . TRP A 1 86 ? -3.797 -5.129 7.925 1.00 96.06 86 TRP A O 1
ATOM 709 N N . LYS A 1 87 ? -4.735 -6.269 6.220 1.00 95.44 87 LYS A N 1
ATOM 710 C CA . LYS A 1 87 ? -4.643 -7.596 6.838 1.00 95.44 87 LYS A CA 1
ATOM 711 C C . LYS A 1 87 ? -3.216 -8.144 6.889 1.00 95.44 87 LYS A C 1
ATOM 713 O O . LYS A 1 87 ? -2.858 -8.777 7.876 1.00 95.44 87 LYS A O 1
ATOM 718 N N . ASN A 1 88 ? -2.407 -7.930 5.850 1.00 94.00 88 ASN A N 1
ATOM 719 C CA . ASN A 1 88 ? -1.163 -8.682 5.643 1.00 94.00 88 ASN A CA 1
ATOM 720 C C . ASN A 1 88 ? 0.116 -7.847 5.770 1.00 94.00 88 ASN A C 1
ATOM 722 O O . ASN A 1 88 ? 1.196 -8.420 5.929 1.00 94.00 88 ASN A O 1
ATOM 726 N N . LYS A 1 89 ? 0.044 -6.508 5.750 1.00 88.62 89 LYS A N 1
ATOM 727 C CA . LYS A 1 89 ? 1.235 -5.646 5.825 1.00 88.62 89 LYS A CA 1
ATOM 728 C C . LYS A 1 89 ? 2.110 -6.015 7.024 1.00 88.62 89 LYS A C 1
ATOM 730 O O . LYS A 1 89 ? 1.641 -6.074 8.162 1.00 88.62 89 LYS A O 1
ATOM 735 N N . LYS A 1 90 ? 3.408 -6.220 6.753 1.00 88.62 90 LYS A N 1
ATOM 736 C CA . LYS A 1 90 ? 4.413 -6.633 7.750 1.00 88.62 90 LYS A CA 1
ATOM 737 C C . LYS A 1 90 ? 3.944 -7.868 8.538 1.00 88.62 90 LYS A C 1
ATOM 739 O O . LYS A 1 90 ? 3.986 -7.861 9.763 1.00 88.62 90 LYS A O 1
ATOM 744 N N . ASN A 1 91 ? 3.479 -8.896 7.826 1.00 90.56 91 ASN A N 1
ATOM 745 C CA . ASN A 1 91 ? 2.986 -10.160 8.384 1.00 90.56 91 ASN A CA 1
ATOM 746 C C . ASN A 1 91 ? 1.825 -9.959 9.372 1.00 90.56 91 ASN A C 1
ATOM 748 O O . ASN A 1 91 ? 1.810 -10.520 10.462 1.00 90.56 91 ASN A O 1
ATOM 752 N N . GLY A 1 92 ? 0.876 -9.093 9.009 1.00 93.19 92 GLY A N 1
ATOM 753 C CA . GLY A 1 92 ? -0.309 -8.808 9.824 1.00 93.19 92 GLY A CA 1
ATOM 754 C C . GLY A 1 92 ? -0.053 -7.962 11.071 1.00 93.19 92 GLY A C 1
ATOM 755 O O . GLY A 1 92 ? -0.904 -7.890 11.958 1.00 93.19 92 GLY A O 1
ATOM 756 N N . LYS A 1 93 ? 1.089 -7.266 11.146 1.00 93.75 93 LYS A N 1
ATOM 757 C CA . LYS A 1 93 ? 1.422 -6.401 12.287 1.00 93.75 93 LYS A CA 1
ATOM 758 C C . LYS A 1 93 ? 0.387 -5.302 12.518 1.00 93.75 93 LYS A C 1
ATOM 760 O O . LYS A 1 93 ? 0.127 -4.967 13.668 1.00 93.75 93 LYS A O 1
ATOM 765 N N . ILE A 1 94 ? -0.214 -4.755 11.457 1.00 94.25 94 ILE A N 1
ATOM 766 C CA . ILE A 1 94 ? -1.269 -3.750 11.624 1.00 94.25 94 ILE A CA 1
ATOM 767 C C . ILE A 1 94 ? -2.481 -4.360 12.335 1.00 94.25 94 ILE A C 1
ATOM 769 O O . ILE A 1 94 ? -2.871 -3.851 13.381 1.00 94.25 94 ILE A O 1
ATOM 773 N N . ALA A 1 95 ? -3.009 -5.477 11.825 1.00 92.81 95 ALA A N 1
ATOM 774 C CA . ALA A 1 95 ? -4.132 -6.181 12.441 1.00 92.81 95 ALA A CA 1
ATOM 775 C C . ALA A 1 95 ? -3.844 -6.566 13.905 1.00 92.81 95 ALA A C 1
ATOM 777 O O . ALA A 1 95 ? -4.702 -6.420 14.774 1.00 92.81 95 ALA A O 1
ATOM 778 N N . SER A 1 96 ? -2.614 -7.002 14.198 1.00 92.75 96 SER A N 1
ATOM 779 C CA . SER A 1 96 ? -2.186 -7.306 15.566 1.00 92.75 96 SER A CA 1
ATOM 780 C C . SER A 1 96 ? -2.184 -6.079 16.482 1.00 92.75 96 SER A C 1
ATOM 782 O O . SER A 1 96 ? -2.538 -6.214 17.651 1.00 92.75 96 SER A O 1
ATOM 784 N N . LEU A 1 97 ? -1.768 -4.906 15.993 1.00 91.38 97 LEU A N 1
ATOM 785 C CA . LEU A 1 97 ? -1.742 -3.673 16.787 1.00 91.38 97 LEU A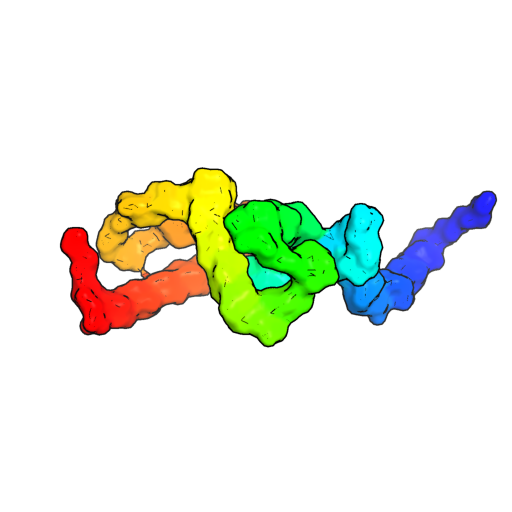 CA 1
ATOM 786 C C . LEU A 1 97 ? -3.150 -3.145 17.067 1.00 91.38 97 LEU A C 1
ATOM 788 O O . LEU A 1 97 ? -3.416 -2.668 18.166 1.00 91.38 97 LEU A O 1
ATOM 792 N N . THR A 1 98 ? -4.051 -3.240 16.089 1.00 88.56 98 THR A N 1
ATOM 793 C CA . THR A 1 98 ? -5.422 -2.727 16.217 1.00 88.56 98 THR A CA 1
ATOM 794 C C . THR A 1 98 ? -6.323 -3.631 17.050 1.00 88.56 98 THR A C 1
ATOM 796 O O . THR A 1 98 ? -7.322 -3.158 17.577 1.00 88.56 98 THR A O 1
ATOM 799 N N . LYS A 1 99 ? -5.982 -4.919 17.207 1.00 87.44 99 LYS A N 1
ATOM 800 C CA . LYS A 1 99 ? -6.794 -5.894 17.958 1.00 87.44 99 LYS A CA 1
ATOM 801 C C . LYS A 1 99 ? -7.094 -5.460 19.397 1.00 87.44 99 LYS A C 1
ATOM 803 O O . LYS A 1 99 ? -8.178 -5.729 19.894 1.00 87.44 99 LYS A O 1
ATOM 808 N N . ASN A 1 100 ? -6.134 -4.802 20.044 1.00 76.81 100 ASN A N 1
ATOM 809 C CA . ASN A 1 100 ? -6.237 -4.377 21.441 1.00 76.81 100 ASN A CA 1
ATOM 810 C C . ASN A 1 100 ? -6.400 -2.853 21.568 1.00 76.81 100 ASN A C 1
ATOM 812 O O . ASN A 1 100 ? -6.096 -2.284 22.618 1.00 76.81 100 ASN A O 1
ATOM 816 N N . GLU A 1 101 ? -6.794 -2.163 20.492 1.00 79.69 101 GLU A N 1
ATOM 817 C CA . GLU A 1 101 ? -6.996 -0.719 20.551 1.00 79.69 101 GLU A CA 1
ATOM 818 C C . GLU A 1 101 ? -8.149 -0.395 21.511 1.00 79.69 101 GLU A C 1
ATOM 820 O O . GLU A 1 101 ? -9.265 -0.885 21.368 1.00 79.69 101 GLU A O 1
ATOM 825 N N . SER A 1 102 ? -7.876 0.450 22.506 1.00 70.44 102 SER A N 1
ATOM 826 C CA . SER A 1 102 ? -8.906 0.919 23.432 1.00 70.44 102 SER A CA 1
ATOM 827 C C . SER A 1 102 ? -9.898 1.858 22.738 1.00 70.44 102 SER A C 1
ATOM 829 O O . SER A 1 102 ? -9.500 2.643 21.879 1.00 70.44 102 SER A O 1
ATOM 831 N N . ILE A 1 103 ? -11.130 1.927 23.246 1.00 67.69 103 ILE A N 1
ATOM 832 C CA . ILE A 1 103 ? -12.198 2.850 22.798 1.00 67.69 103 ILE A CA 1
ATOM 833 C C . ILE A 1 103 ? -11.823 4.342 22.958 1.00 67.69 103 ILE A C 1
ATOM 835 O O . ILE A 1 103 ? -12.534 5.221 22.478 1.00 67.69 103 ILE A O 1
ATOM 839 N N . LYS A 1 104 ? -10.694 4.678 23.599 1.00 77.19 104 LYS A N 1
ATOM 840 C CA . LYS A 1 104 ? -10.232 6.062 23.800 1.00 77.19 104 LYS A CA 1
ATOM 841 C C . LYS A 1 104 ? -9.918 6.749 22.463 1.00 77.19 104 LYS A C 1
ATOM 843 O O . LYS A 1 104 ? -8.784 6.728 21.984 1.00 77.19 104 LYS A O 1
ATOM 848 N N . ILE A 1 105 ? -10.929 7.403 21.892 1.00 80.69 105 ILE A N 1
ATOM 849 C CA . ILE A 1 105 ? -10.881 8.075 20.585 1.00 80.69 105 ILE A CA 1
ATOM 850 C C . ILE A 1 105 ? -9.760 9.117 20.519 1.00 80.69 105 ILE A C 1
ATOM 852 O O . ILE A 1 105 ? -9.137 9.271 19.470 1.00 80.69 105 ILE A O 1
ATOM 856 N N . ASP A 1 106 ? -9.489 9.807 21.628 1.00 82.44 106 ASP A N 1
ATOM 857 C CA . ASP A 1 106 ? -8.558 10.937 21.658 1.00 82.44 106 ASP A CA 1
ATOM 858 C C . ASP A 1 106 ? -7.078 10.529 21.630 1.00 82.44 106 ASP A C 1
ATOM 860 O O . ASP A 1 106 ? -6.218 11.379 21.388 1.00 82.44 106 ASP A O 1
ATOM 864 N N . SER A 1 107 ? -6.772 9.237 21.805 1.00 87.69 107 SER A N 1
ATOM 865 C CA . SER A 1 107 ? -5.405 8.721 21.714 1.00 87.69 107 SER A CA 1
ATOM 866 C C . SER A 1 107 ? -4.894 8.689 20.270 1.00 87.69 107 SER A C 1
ATOM 868 O O . SER A 1 107 ? -5.524 8.127 19.373 1.00 87.69 107 SER A O 1
ATOM 870 N N . ASP A 1 108 ? -3.690 9.228 20.071 1.00 92.06 108 ASP A N 1
ATOM 871 C CA . ASP A 1 108 ? -2.992 9.275 18.780 1.00 92.06 108 ASP A CA 1
ATOM 872 C C . ASP A 1 108 ? -1.923 8.181 18.604 1.00 92.06 108 ASP A C 1
ATOM 874 O O . ASP A 1 108 ? -1.299 8.080 17.541 1.00 92.06 108 ASP A O 1
ATOM 878 N N . SER A 1 109 ? -1.695 7.360 19.635 1.00 91.81 109 SER A N 1
ATOM 879 C CA . SER A 1 109 ? -0.599 6.377 19.678 1.00 91.81 109 SER A CA 1
ATOM 880 C C . SER A 1 109 ? -0.694 5.341 18.552 1.00 91.81 109 SER A C 1
ATOM 882 O O . SER A 1 109 ? 0.259 5.117 17.798 1.00 91.81 109 SER A O 1
ATOM 884 N N . ILE A 1 110 ? -1.883 4.764 18.375 1.00 91.75 110 ILE A N 1
ATOM 885 C CA . ILE A 1 110 ? -2.142 3.747 17.354 1.00 91.75 110 ILE A CA 1
ATOM 886 C C . ILE A 1 110 ? -2.044 4.319 15.936 1.00 91.75 110 ILE A C 1
ATOM 888 O O . ILE A 1 110 ? -1.367 3.740 15.090 1.00 91.75 110 ILE A O 1
ATOM 892 N N . THR A 1 111 ? -2.606 5.509 15.691 1.00 93.94 111 THR A N 1
ATOM 893 C CA . THR A 1 111 ? -2.500 6.206 14.401 1.00 93.94 111 THR A CA 1
ATOM 894 C C . THR A 1 111 ? -1.044 6.493 14.045 1.00 93.94 111 THR A C 1
ATOM 896 O O . THR A 1 111 ? -0.651 6.329 12.892 1.00 93.94 111 THR A O 1
ATOM 899 N N . THR A 1 112 ? -0.226 6.875 15.029 1.00 94.88 112 THR A N 1
ATOM 900 C CA . THR A 1 112 ? 1.212 7.121 14.837 1.00 94.88 112 THR A CA 1
ATOM 901 C C . THR A 1 112 ? 1.938 5.832 14.456 1.00 94.88 112 THR A C 1
ATOM 903 O O . THR A 1 112 ? 2.606 5.774 13.424 1.00 94.88 112 THR A O 1
ATOM 906 N N . SER A 1 113 ? 1.711 4.757 15.215 1.00 94.00 113 SER A N 1
ATOM 907 C CA . SER A 1 113 ? 2.317 3.445 14.965 1.00 94.00 113 SER A CA 1
ATOM 908 C C . SER A 1 113 ? 1.940 2.880 13.591 1.00 94.00 113 SER A C 1
ATOM 910 O O . SER A 1 113 ? 2.798 2.400 12.850 1.00 94.00 113 SER A O 1
ATOM 912 N N . ILE A 1 114 ? 0.665 2.981 13.210 1.00 94.12 114 ILE A N 1
ATOM 913 C CA . ILE A 1 114 ? 0.179 2.540 11.901 1.00 94.12 114 ILE A CA 1
ATOM 914 C C . ILE A 1 114 ? 0.759 3.401 10.779 1.00 94.12 114 ILE A C 1
ATOM 916 O O . ILE A 1 114 ? 1.176 2.860 9.758 1.00 94.12 114 ILE A O 1
ATOM 920 N N . THR A 1 115 ? 0.840 4.721 10.954 1.00 95.50 115 THR A N 1
ATOM 921 C CA . THR A 1 115 ? 1.396 5.618 9.926 1.00 95.50 115 THR A CA 1
ATOM 922 C C . THR A 1 115 ? 2.848 5.259 9.607 1.00 95.50 115 THR A C 1
ATOM 924 O O . THR A 1 115 ? 3.200 5.152 8.431 1.00 95.50 115 THR A O 1
ATOM 927 N N . HIS A 1 116 ? 3.655 4.937 10.622 1.00 94.88 116 HIS A N 1
ATOM 928 C CA . HIS A 1 116 ? 5.016 4.437 10.415 1.00 94.88 116 HIS A CA 1
ATOM 929 C C . HIS A 1 116 ? 5.052 3.103 9.659 1.00 94.88 116 HIS A C 1
ATOM 931 O O . HIS A 1 116 ? 5.907 2.907 8.798 1.00 94.88 116 HIS A O 1
ATOM 937 N N . LEU A 1 117 ? 4.113 2.187 9.912 1.00 93.50 117 LEU A N 1
ATOM 938 C CA . LEU A 1 117 ? 4.044 0.916 9.178 1.00 93.50 117 LEU A CA 1
ATOM 939 C C . LEU A 1 117 ? 3.619 1.082 7.714 1.00 93.50 117 LEU A C 1
ATOM 941 O O . LEU A 1 117 ? 4.066 0.315 6.855 1.00 93.50 117 LEU A O 1
ATOM 945 N N . VAL A 1 118 ? 2.749 2.053 7.437 1.00 92.38 118 VAL A N 1
ATOM 946 C CA . VAL A 1 118 ? 2.216 2.321 6.096 1.00 92.38 118 VAL A CA 1
ATOM 947 C C . VAL A 1 118 ? 3.228 3.091 5.249 1.00 92.38 118 VAL A C 1
ATOM 949 O O . VAL A 1 118 ? 3.491 2.689 4.118 1.00 92.38 118 VAL A O 1
ATOM 952 N N . SER A 1 119 ? 3.799 4.172 5.786 1.00 89.31 119 SER A N 1
ATOM 953 C CA . SER A 1 119 ? 4.579 5.153 5.017 1.00 89.31 119 SER A CA 1
ATOM 954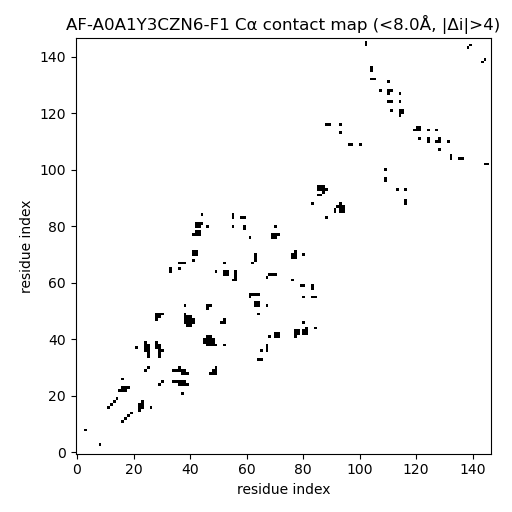 C C . SER A 1 119 ? 6.048 5.272 5.437 1.00 89.31 119 SER A C 1
ATOM 956 O O . SER A 1 119 ? 6.791 6.000 4.792 1.00 89.31 119 SER A O 1
ATOM 958 N N . GLY A 1 120 ? 6.486 4.587 6.498 1.00 88.75 120 GLY A N 1
ATOM 959 C CA . GLY A 1 120 ? 7.877 4.618 6.976 1.00 88.75 120 GLY A CA 1
ATOM 960 C C . GLY A 1 120 ? 8.289 5.893 7.724 1.00 88.75 120 GLY A C 1
ATOM 961 O O . GLY A 1 120 ? 9.354 5.911 8.328 1.00 88.75 120 GLY A O 1
ATOM 962 N N . GLY A 1 121 ? 7.450 6.931 7.729 1.00 92.69 121 GLY A N 1
ATOM 963 C CA . GLY A 1 121 ? 7.679 8.200 8.422 1.00 92.69 121 GLY A CA 1
ATOM 964 C C . GLY A 1 121 ? 6.365 8.904 8.759 1.00 92.69 121 GLY A C 1
ATOM 965 O O . GLY A 1 121 ? 5.299 8.296 8.696 1.00 92.69 121 GLY A O 1
ATOM 966 N N . GLU A 1 122 ? 6.430 10.192 9.089 1.00 95.38 122 GLU A N 1
ATOM 967 C CA . GLU A 1 122 ? 5.293 10.958 9.631 1.00 95.38 122 GLU A CA 1
ATOM 968 C C . GLU A 1 122 ? 4.535 11.785 8.582 1.00 95.38 122 GLU A C 1
ATOM 970 O O . GLU A 1 122 ? 3.730 12.657 8.915 1.00 95.38 122 GLU A O 1
ATOM 975 N N . MET A 1 123 ? 4.764 11.522 7.292 1.00 93.31 123 MET A N 1
ATOM 976 C CA . MET A 1 123 ? 4.093 12.262 6.226 1.00 93.31 123 MET A CA 1
ATOM 977 C C . MET A 1 123 ? 2.565 12.149 6.360 1.00 93.31 123 MET A C 1
ATOM 979 O O . MET A 1 123 ? 1.989 11.054 6.364 1.00 93.31 123 MET A O 1
ATOM 983 N N . LYS A 1 124 ? 1.911 13.313 6.435 1.00 95.56 124 LYS A N 1
ATOM 984 C CA . LYS A 1 124 ? 0.469 13.477 6.666 1.00 95.56 124 LYS A CA 1
ATOM 985 C C . LYS A 1 124 ? -0.051 12.884 7.987 1.00 95.56 124 LYS A C 1
ATOM 987 O O . LYS A 1 124 ? -1.224 12.519 8.094 1.00 95.56 124 LYS A O 1
ATOM 992 N N . LEU A 1 125 ? 0.810 12.710 8.994 1.00 96.38 125 LEU A N 1
ATOM 993 C CA . LEU A 1 125 ? 0.420 12.115 10.274 1.00 96.38 125 LEU A CA 1
ATOM 994 C C . LEU A 1 125 ? -0.648 12.952 10.997 1.00 96.38 125 LEU A C 1
ATOM 996 O O . LEU A 1 125 ? -1.593 12.385 11.548 1.00 96.38 125 LEU A O 1
ATOM 1000 N N . ALA A 1 126 ? -0.528 14.281 10.984 1.00 97.00 126 ALA A N 1
ATOM 1001 C CA . ALA A 1 126 ? -1.492 15.174 11.627 1.00 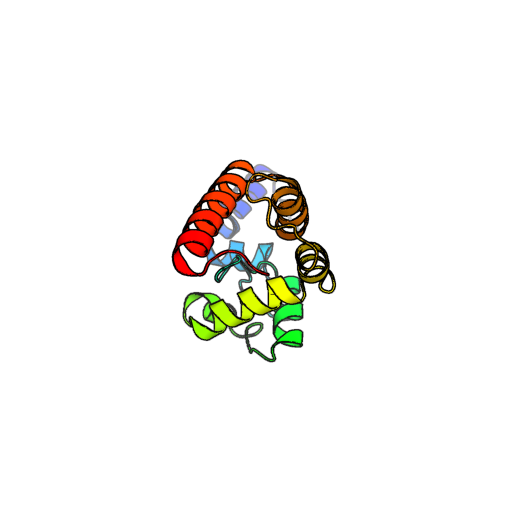97.00 126 ALA A CA 1
ATOM 1002 C C . ALA A 1 126 ? -2.897 15.020 11.017 1.00 97.00 126 ALA A C 1
ATOM 1004 O O . ALA A 1 126 ? -3.884 14.850 11.734 1.00 97.00 126 ALA A O 1
ATOM 1005 N N . GLU A 1 127 ? -2.983 14.972 9.691 1.00 97.56 127 GLU A N 1
ATOM 1006 C CA . GLU A 1 127 ? -4.222 14.793 8.942 1.00 97.56 127 GLU A CA 1
ATOM 1007 C C . GLU A 1 127 ? -4.838 13.417 9.210 1.00 97.56 127 GLU A C 1
ATOM 1009 O O . GLU A 1 127 ? -6.046 13.312 9.424 1.00 97.56 127 GLU A O 1
ATOM 1014 N N . ARG A 1 128 ? -4.017 12.359 9.283 1.00 96.00 128 ARG A N 1
ATOM 1015 C CA . ARG A 1 128 ? -4.481 11.007 9.640 1.00 96.00 128 ARG A CA 1
ATOM 1016 C C . ARG A 1 128 ? -5.064 10.958 11.055 1.00 96.00 128 ARG A C 1
ATOM 1018 O O . ARG A 1 128 ? -6.103 10.330 11.255 1.00 96.00 128 ARG A O 1
ATOM 1025 N N . LYS A 1 129 ? -4.442 11.639 12.027 1.00 95.50 129 LYS A N 1
ATOM 1026 C CA . LYS A 1 129 ? -4.948 11.750 13.410 1.00 95.50 129 LYS A CA 1
ATOM 1027 C C . LYS A 1 129 ? -6.315 12.433 13.449 1.00 95.50 129 LYS A C 1
ATOM 1029 O O . LYS A 1 129 ? -7.251 11.906 14.051 1.00 95.50 129 LYS A O 1
ATOM 1034 N N . ILE A 1 130 ? -6.459 13.557 12.745 1.00 96.25 130 ILE A N 1
ATOM 1035 C CA . ILE A 1 130 ? -7.729 14.290 12.639 1.00 96.25 130 ILE A CA 1
ATOM 1036 C C . ILE A 1 130 ? -8.805 13.421 11.976 1.00 96.25 130 ILE A C 1
ATOM 1038 O O . ILE A 1 130 ? -9.913 13.293 12.505 1.00 96.25 130 ILE A O 1
ATOM 104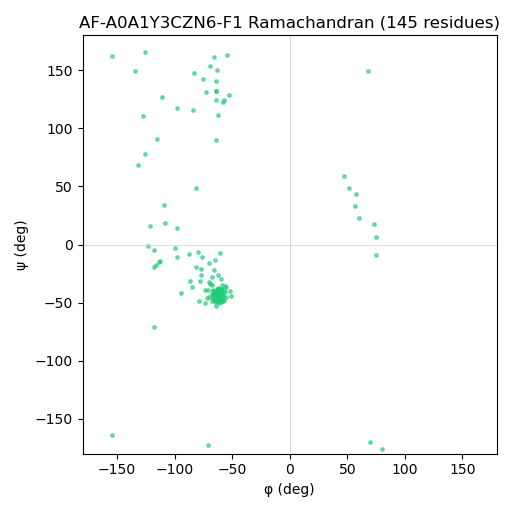2 N N . ALA A 1 131 ? -8.476 12.780 10.852 1.00 95.44 131 ALA A N 1
ATOM 1043 C CA . ALA A 1 131 ? -9.402 11.929 10.114 1.00 95.44 131 ALA A CA 1
ATOM 1044 C C . ALA A 1 131 ? -9.901 10.753 10.967 1.00 95.44 131 ALA A C 1
ATOM 1046 O O . ALA A 1 131 ? -11.111 10.540 11.053 1.00 95.44 131 ALA A O 1
ATOM 1047 N N . LYS A 1 132 ? -9.001 10.044 11.667 1.00 93.50 132 LYS A N 1
ATOM 1048 C CA . LYS A 1 132 ? -9.366 8.929 12.556 1.00 93.50 132 LYS A CA 1
ATOM 1049 C C . LYS A 1 132 ? -10.355 9.369 13.629 1.00 93.50 132 LYS A C 1
ATOM 1051 O O . LYS A 1 132 ? -11.380 8.718 13.806 1.00 93.50 132 LYS A O 1
ATOM 1056 N N . LYS A 1 133 ? -10.088 10.488 14.313 1.00 92.56 133 LYS A N 1
ATOM 1057 C CA . LYS A 1 133 ? -10.979 11.021 15.360 1.00 92.56 133 LYS A CA 1
ATOM 1058 C C . LYS A 1 133 ? -12.342 11.421 14.793 1.00 92.56 133 LYS A C 1
ATOM 1060 O O . LYS A 1 133 ? -13.367 11.099 15.386 1.00 92.56 133 LYS A O 1
ATOM 1065 N N . SER A 1 134 ? -12.365 12.084 13.636 1.00 94.31 134 SER A N 1
ATOM 1066 C CA . SER A 1 134 ? -13.604 12.492 12.960 1.00 94.31 134 SER A CA 1
ATOM 1067 C C . SER A 1 134 ? -14.468 11.290 12.558 1.00 94.31 134 SER A C 1
ATOM 1069 O O . SER A 1 134 ? -15.669 11.266 12.828 1.00 94.31 134 SER A O 1
ATOM 1071 N N . ILE A 1 135 ? -13.853 10.256 11.976 1.00 92.75 135 ILE A N 1
ATOM 1072 C CA . ILE A 1 135 ? -14.541 9.024 11.573 1.00 92.75 135 ILE A CA 1
ATOM 1073 C C . ILE A 1 135 ? -15.033 8.255 12.803 1.00 92.75 135 ILE A C 1
ATOM 1075 O O . ILE A 1 135 ? -16.202 7.880 12.845 1.00 92.75 135 ILE A O 1
ATOM 1079 N N . ALA A 1 136 ? -14.191 8.081 13.826 1.00 90.62 136 ALA A N 1
ATOM 1080 C CA . ALA A 1 136 ? -14.553 7.369 15.052 1.00 90.62 136 ALA A CA 1
ATOM 1081 C C . ALA A 1 136 ? -15.768 8.000 15.751 1.00 90.62 136 ALA A C 1
ATOM 1083 O O . ALA A 1 136 ? -16.693 7.286 16.128 1.00 90.62 136 ALA A O 1
ATOM 1084 N N . LYS A 1 137 ? -15.822 9.337 15.846 1.00 91.44 137 LYS A N 1
ATOM 1085 C CA . LYS A 1 137 ? -16.982 10.056 16.403 1.00 91.44 137 LYS A CA 1
ATOM 1086 C C . LYS A 1 137 ? -18.268 9.752 15.631 1.00 91.44 137 LYS A C 1
ATOM 1088 O O . LYS A 1 137 ? -19.285 9.450 16.243 1.00 91.44 137 LYS A O 1
ATOM 1093 N N . LYS A 1 138 ? -18.223 9.781 14.293 1.00 93.38 138 LYS A N 1
ATOM 1094 C CA . LYS A 1 138 ? -19.386 9.450 13.448 1.00 93.38 138 LYS A CA 1
ATOM 1095 C C . LYS A 1 138 ? -19.822 7.994 13.609 1.00 93.38 138 LYS A C 1
ATOM 1097 O O . LYS A 1 138 ? -21.018 7.726 13.655 1.00 93.38 138 LYS A O 1
ATOM 1102 N N . PHE A 1 139 ? -18.865 7.071 13.697 1.00 91.00 139 PHE A N 1
ATOM 1103 C CA . PHE A 1 139 ? -19.148 5.653 13.917 1.00 91.00 139 PHE A CA 1
ATOM 1104 C C . PHE A 1 139 ? -19.823 5.419 15.266 1.00 91.00 139 PHE A C 1
ATOM 1106 O O . PHE A 1 139 ? -20.845 4.747 15.301 1.00 91.00 139 PHE A O 1
ATOM 1113 N N . ILE A 1 140 ? -19.324 6.034 16.339 1.00 90.19 140 ILE A N 1
ATOM 1114 C CA . ILE A 1 140 ? -19.895 5.874 17.682 1.00 90.19 140 ILE A CA 1
ATOM 1115 C C . ILE A 1 140 ? -21.290 6.485 17.784 1.00 90.19 140 ILE A C 1
ATOM 1117 O O . ILE A 1 140 ? -22.182 5.874 18.360 1.00 90.19 140 ILE A O 1
ATOM 1121 N N . VAL A 1 141 ? -21.517 7.647 17.165 1.00 92.81 141 VAL A N 1
ATOM 1122 C CA . VAL A 1 141 ? -22.862 8.240 17.088 1.00 92.81 141 VAL A CA 1
ATOM 1123 C C . VAL A 1 141 ? -23.843 7.313 16.366 1.00 92.81 141 VAL A C 1
ATOM 1125 O O . VAL A 1 141 ? -25.004 7.234 16.751 1.00 92.81 141 VAL A O 1
ATOM 1128 N N . LYS A 1 142 ? -23.393 6.617 15.315 1.00 95.25 142 LYS A N 1
ATOM 1129 C CA . LYS A 1 142 ? -24.265 5.781 14.484 1.00 95.25 142 LYS A CA 1
ATOM 1130 C C . LYS A 1 142 ? -24.482 4.369 15.036 1.00 95.25 142 LYS A C 1
ATOM 1132 O O . LYS A 1 142 ? -25.568 3.826 14.864 1.00 95.25 142 LYS A O 1
ATOM 1137 N N . TYR A 1 143 ? -23.456 3.768 15.632 1.00 91.56 143 TYR A N 1
ATOM 1138 C CA . TYR A 1 143 ? -23.432 2.342 15.977 1.00 91.56 143 TYR A CA 1
ATOM 1139 C C . TYR A 1 143 ? -23.183 2.070 17.465 1.00 91.56 143 TYR A C 1
ATOM 1141 O O . TYR A 1 143 ? -23.187 0.912 17.866 1.00 91.56 143 TYR A O 1
ATOM 1149 N N . GLY A 1 144 ? -22.983 3.105 18.284 1.00 87.50 144 GLY A N 1
ATOM 1150 C CA . GLY A 1 144 ? -22.597 2.957 19.684 1.00 87.50 144 GLY A CA 1
ATOM 1151 C C . GLY A 1 144 ? -21.101 2.694 19.869 1.00 87.50 144 GLY A C 1
ATOM 1152 O O . GLY A 1 144 ? -20.303 2.744 18.929 1.00 87.50 144 GLY A O 1
ATOM 1153 N N . VAL A 1 145 ? -20.703 2.465 21.118 1.00 82.00 145 VAL A N 1
ATOM 1154 C CA . VAL A 1 145 ? -19.341 2.032 21.456 1.00 82.00 145 VAL A CA 1
ATOM 1155 C C . VAL A 1 145 ? -19.230 0.518 21.287 1.00 82.00 145 VAL A C 1
ATOM 1157 O O . VAL A 1 145 ? -20.208 -0.191 21.499 1.00 82.00 145 VAL A O 1
ATOM 1160 N N . CYS A 1 146 ? -18.054 0.023 20.898 1.00 68.12 146 CYS A N 1
ATOM 1161 C CA . CYS A 1 146 ? -17.795 -1.415 20.941 1.00 68.12 146 CYS A CA 1
ATOM 1162 C C . CYS A 1 146 ? -17.832 -1.885 22.402 1.00 68.12 146 CYS A C 1
ATOM 1164 O O . CYS A 1 146 ? -17.203 -1.243 23.243 1.00 68.12 146 CYS A O 1
ATOM 1166 N N . GLU A 1 147 ? -18.557 -2.966 22.681 1.00 62.19 147 GLU A N 1
ATOM 1167 C CA . GLU A 1 147 ? -18.553 -3.655 23.980 1.00 62.19 147 GLU A CA 1
ATOM 1168 C C . GLU A 1 147 ? -17.345 -4.589 24.124 1.00 62.19 147 GLU A C 1
ATOM 1170 O O . GLU A 1 147 ? -16.932 -5.195 23.103 1.00 62.19 147 GLU A O 1
#

Secondary structure (DSSP, 8-state):
-----HHHHHHHHIIIIIT-HHHHHHHHH-BTTBTT----SBTTTTB-SHHHHHHHHHHH---TTT-TTHHHH-HHHHHHHHHHHHHHHHHHHHHHHHTT--S-TT--HHHHHHHHHHHSS-TTHHHHHHHHHHHHHHHHHHH----

Nearest PDB structures (foldseek):
  3wh1-assembly1_A  TM=6.807E-01  e=6.139E-03  Gemmabryum coronatum
  1wvu-assembly1_A  TM=6.369E-01  e=1.148E-02  Streptomyces griseus
  1wvv-assembly2_B  TM=6.310E-01  e=2.405E-02  Streptomyces griseus
  7r6s-assembly1_A  TM=5.798E-01  e=3.384E-02  Stenotrophomonas maltophilia K279a

Radius of gyration: 20.0 Å; Cα contacts (8 Å, |Δi|>4): 150; chains: 1; bounding box: 56×33×51 Å